Protein AF-A0A1M7JR08-F1 (afdb_monomer)

Structure (mmCIF, N/CA/C/O backbone):
data_AF-A0A1M7JR08-F1
#
_entry.id   AF-A0A1M7JR08-F1
#
loop_
_atom_site.group_PDB
_atom_site.id
_atom_site.type_symbol
_atom_site.label_atom_id
_atom_site.label_alt_id
_atom_site.label_comp_id
_atom_site.label_asym_id
_atom_site.label_entity_id
_atom_site.label_seq_id
_atom_site.pdbx_PDB_ins_code
_atom_site.Cartn_x
_atom_site.Cartn_y
_atom_site.Cartn_z
_atom_site.occupancy
_atom_site.B_iso_or_equiv
_atom_site.auth_seq_id
_atom_site.auth_comp_id
_atom_site.auth_asym_id
_atom_site.auth_atom_id
_atom_site.pdbx_PDB_model_num
ATOM 1 N N . MET A 1 1 ? -24.578 8.397 -0.062 1.00 63.78 1 MET A N 1
ATOM 2 C CA . MET A 1 1 ? -23.142 8.243 -0.372 1.00 63.78 1 MET A CA 1
ATOM 3 C C . MET A 1 1 ? -22.434 8.088 0.951 1.00 63.78 1 MET A C 1
ATOM 5 O O . MET A 1 1 ? -22.548 8.991 1.776 1.00 63.78 1 MET A O 1
ATOM 9 N N . ASP A 1 2 ? -21.808 6.943 1.195 1.00 79.62 2 ASP A N 1
ATOM 10 C CA . ASP A 1 2 ? -21.110 6.742 2.460 1.00 79.62 2 ASP A CA 1
ATOM 11 C C . ASP A 1 2 ? -19.934 7.709 2.545 1.00 79.62 2 ASP A C 1
ATOM 13 O O . ASP A 1 2 ? -19.190 7.918 1.583 1.00 79.62 2 ASP A O 1
ATOM 17 N N . LYS A 1 3 ? -19.817 8.371 3.693 1.00 86.75 3 LYS A N 1
ATOM 18 C CA . L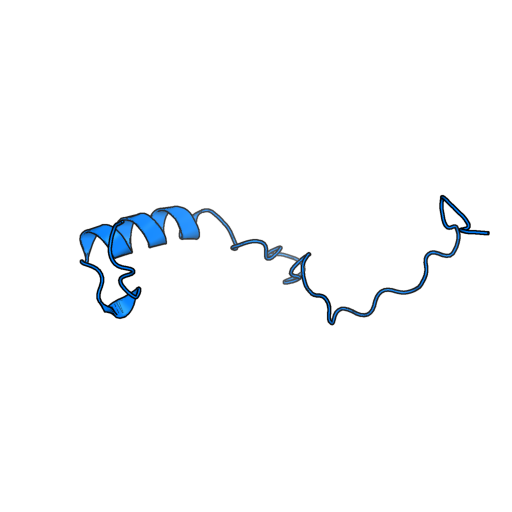YS A 1 3 ? -18.777 9.366 3.926 1.00 86.75 3 L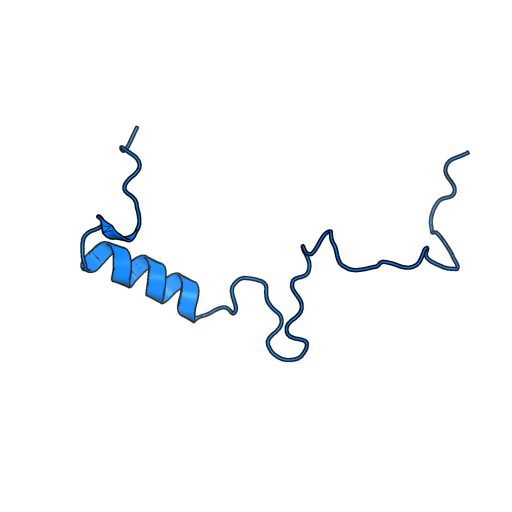YS A CA 1
ATOM 19 C C . LYS A 1 3 ? -17.428 8.653 3.887 1.00 86.75 3 LYS A C 1
ATOM 21 O O . LYS A 1 3 ? -17.256 7.634 4.549 1.00 86.75 3 LYS A O 1
ATOM 26 N N . PHE A 1 4 ? -16.470 9.183 3.133 1.00 90.25 4 PHE A N 1
ATOM 27 C CA . PHE A 1 4 ? -15.126 8.616 3.117 1.00 90.25 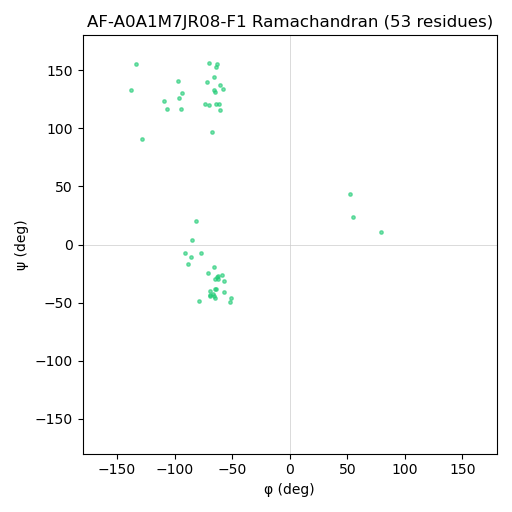4 PHE A CA 1
ATOM 28 C C . PHE A 1 4 ? -14.514 8.688 4.522 1.00 90.25 4 PHE A C 1
ATOM 30 O O . PHE A 1 4 ? -14.375 9.770 5.099 1.00 90.25 4 PHE A O 1
ATOM 37 N N . VAL A 1 5 ? -14.146 7.528 5.065 1.00 89.81 5 VAL A N 1
ATOM 38 C CA . VAL A 1 5 ? -13.436 7.405 6.339 1.00 89.81 5 VAL A CA 1
ATOM 39 C C . VAL A 1 5 ? -12.010 6.966 6.037 1.00 89.81 5 VAL A C 1
ATOM 41 O O . VAL A 1 5 ? -11.784 5.945 5.390 1.00 89.81 5 VAL A O 1
ATOM 44 N N . SER A 1 6 ? -11.035 7.747 6.502 1.00 94.56 6 SER A N 1
ATOM 45 C CA . SER A 1 6 ? -9.625 7.390 6.362 1.00 94.56 6 SER A CA 1
ATOM 46 C C . SER A 1 6 ? -9.304 6.120 7.148 1.00 94.56 6 SER A C 1
ATOM 48 O O . SER A 1 6 ? -9.937 5.838 8.168 1.00 94.56 6 SER A O 1
ATOM 50 N N . TYR A 1 7 ? -8.286 5.376 6.702 1.00 92.94 7 TYR A N 1
ATOM 51 C CA . TYR A 1 7 ? -7.946 4.080 7.290 1.00 92.94 7 TYR A CA 1
ATOM 52 C C . TYR A 1 7 ? -7.810 4.149 8.814 1.00 92.94 7 TYR A C 1
ATOM 54 O O . TYR A 1 7 ? -8.423 3.356 9.522 1.00 92.94 7 TYR A O 1
ATOM 62 N N . ASP A 1 8 ? -7.111 5.161 9.328 1.00 94.50 8 ASP A N 1
ATOM 63 C CA . ASP A 1 8 ? -6.853 5.330 10.761 1.00 94.50 8 ASP A CA 1
ATOM 64 C C . ASP A 1 8 ? -8.119 5.522 11.596 1.00 94.50 8 ASP A C 1
ATOM 66 O O . ASP A 1 8 ? -8.164 5.079 12.745 1.00 94.50 8 ASP A O 1
ATOM 70 N N . LYS A 1 9 ? -9.159 6.112 11.002 1.00 94.88 9 LYS A N 1
ATOM 71 C CA . LYS A 1 9 ? -10.434 6.416 11.657 1.00 94.88 9 LYS A CA 1
ATOM 72 C C . LYS A 1 9 ? -11.462 5.289 11.534 1.00 94.88 9 LYS A C 1
ATOM 74 O O . LYS A 1 9 ? -12.514 5.373 12.159 1.00 94.88 9 LYS A O 1
ATOM 79 N N . MET A 1 10 ? -11.178 4.242 10.758 1.00 93.69 10 MET A N 1
ATOM 80 C CA . MET A 1 10 ? -12.074 3.089 10.647 1.00 93.69 10 MET A CA 1
ATOM 81 C C . MET A 1 10 ? -12.105 2.256 11.928 1.00 93.69 10 MET A C 1
ATOM 83 O O . MET A 1 10 ? -11.134 2.201 12.697 1.00 93.69 10 MET A O 1
ATOM 87 N N . SER A 1 11 ? -13.203 1.524 12.112 1.00 94.75 11 SER A N 1
ATOM 88 C CA . SER A 1 11 ? -13.319 0.559 13.198 1.00 94.75 11 SER A CA 1
ATOM 89 C C . SER A 1 11 ? -12.287 -0.567 13.055 1.00 94.75 11 SER A C 1
ATOM 91 O O . SER A 1 11 ? -11.844 -0.927 11.960 1.00 94.75 11 SER A O 1
ATOM 93 N N . LYS A 1 12 ? -11.929 -1.202 14.177 1.00 95.44 12 LYS A N 1
ATOM 94 C CA . LYS A 1 12 ? -10.990 -2.338 14.182 1.00 95.44 12 LYS A CA 1
ATOM 95 C C . LYS A 1 12 ? -11.462 -3.495 13.284 1.00 95.44 12 LYS A C 1
ATOM 97 O O . LYS A 1 12 ? -10.638 -4.196 12.698 1.00 95.44 12 LYS A O 1
ATOM 102 N N . LYS A 1 13 ? -12.781 -3.684 13.157 1.00 95.44 13 LYS A N 1
ATOM 103 C CA . LYS A 1 13 ? -13.392 -4.735 12.329 1.00 95.44 13 LYS A CA 1
ATOM 104 C C . LYS A 1 13 ? -13.187 -4.475 10.835 1.00 95.44 13 LYS A C 1
ATOM 106 O O . LYS A 1 13 ? -12.816 -5.393 10.106 1.00 95.44 13 LYS A O 1
ATOM 111 N N . GLU A 1 14 ? -13.382 -3.239 10.389 1.00 93.12 14 GLU A N 1
ATOM 112 C CA . GLU A 1 14 ? -13.203 -2.846 8.985 1.00 93.12 14 GLU A CA 1
ATOM 113 C C . GLU A 1 14 ? 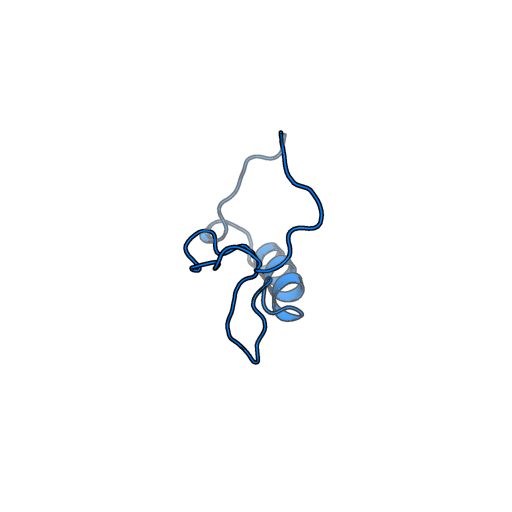-11.734 -2.886 8.570 1.00 93.12 14 GLU A C 1
ATOM 115 O O . GLU A 1 14 ? -11.412 -3.467 7.532 1.00 93.12 14 GLU A O 1
ATOM 120 N N . LYS A 1 15 ? -10.835 -2.381 9.429 1.00 95.19 15 LYS A N 1
ATOM 121 C CA . LYS A 1 15 ? -9.379 -2.508 9.243 1.00 95.19 15 LYS A CA 1
ATOM 122 C C . LYS A 1 15 ? -8.979 -3.964 9.014 1.00 95.19 15 LYS A C 1
ATOM 124 O O . LYS A 1 15 ? -8.359 -4.282 8.005 1.00 95.19 15 LYS A O 1
ATOM 129 N N . LYS A 1 16 ? -9.453 -4.878 9.875 1.00 94.75 16 LYS A N 1
ATOM 130 C CA . LYS A 1 16 ? -9.170 -6.318 9.756 1.00 94.75 16 LYS A CA 1
ATOM 131 C C . LYS A 1 16 ? -9.601 -6.897 8.404 1.00 94.75 16 LYS A C 1
ATOM 133 O O . LYS A 1 16 ? -8.855 -7.704 7.855 1.00 94.75 16 LYS A O 1
ATOM 138 N N . LYS A 1 17 ? -10.771 -6.500 7.884 1.00 92.94 17 LYS A N 1
ATOM 139 C CA . LYS A 1 17 ? -11.298 -6.960 6.586 1.00 92.94 17 LYS A CA 1
ATOM 140 C C . LYS A 1 17 ? -10.428 -6.478 5.421 1.00 92.94 17 LYS A C 1
ATOM 142 O O . LYS A 1 17 ? -10.111 -7.260 4.525 1.00 92.94 17 LYS A O 1
ATOM 147 N N . ILE A 1 18 ? -10.024 -5.209 5.446 1.00 91.00 18 ILE A N 1
ATOM 148 C CA . ILE A 1 18 ? -9.140 -4.630 4.426 1.00 91.00 18 ILE A CA 1
ATOM 149 C C . ILE A 1 18 ? -7.764 -5.295 4.476 1.00 91.00 18 ILE A C 1
ATOM 151 O O . ILE A 1 18 ? -7.249 -5.720 3.445 1.00 91.00 18 ILE A O 1
ATOM 155 N N . ASP A 1 19 ? -7.198 -5.46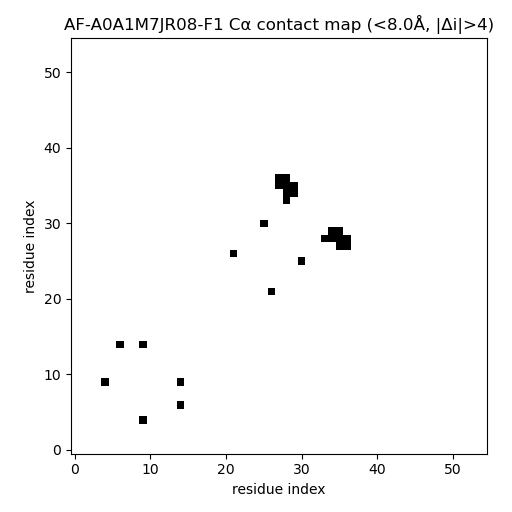3 5.668 1.00 91.38 19 ASP A N 1
ATOM 156 C CA . ASP A 1 19 ? -5.891 -6.091 5.833 1.00 91.38 19 ASP A CA 1
ATOM 157 C C . ASP A 1 19 ? -5.901 -7.563 5.420 1.00 91.38 19 ASP A C 1
ATOM 159 O O . ASP A 1 19 ? -4.935 -8.033 4.825 1.00 91.38 19 ASP A O 1
ATOM 163 N N . SER A 1 20 ? -6.976 -8.309 5.707 1.00 91.94 20 SER A N 1
ATOM 164 C CA . S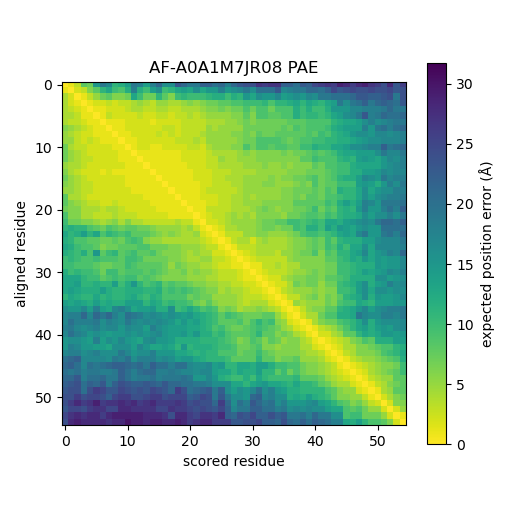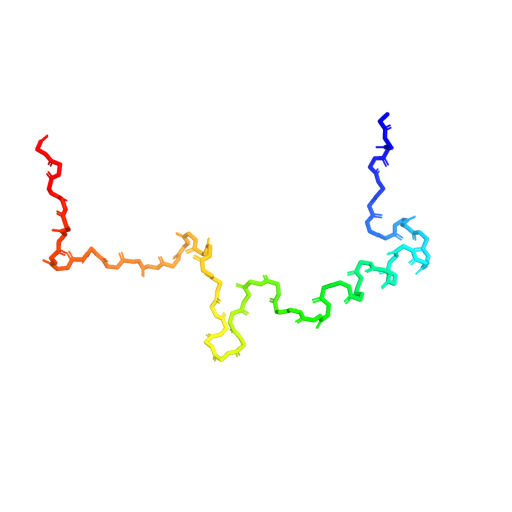ER A 1 20 ? -7.092 -9.696 5.242 1.00 91.94 20 SER A CA 1
ATOM 165 C C . SER A 1 20 ? -7.149 -9.793 3.725 1.00 91.94 20 SER A C 1
ATOM 167 O O . SER A 1 20 ? -6.523 -10.688 3.170 1.00 91.94 20 SER A O 1
ATOM 169 N N . ALA A 1 21 ? -7.842 -8.863 3.063 1.00 87.62 21 ALA A N 1
ATOM 170 C CA . ALA A 1 21 ? -7.880 -8.816 1.606 1.00 87.62 21 ALA A CA 1
ATOM 171 C C . ALA A 1 21 ? -6.500 -8.474 1.018 1.00 87.62 21 ALA A C 1
ATOM 173 O O . ALA A 1 21 ? -6.057 -9.117 0.071 1.00 87.62 21 ALA A O 1
ATOM 174 N N . LYS A 1 22 ? -5.785 -7.512 1.618 1.00 86.50 22 LYS A N 1
ATOM 175 C CA . LYS A 1 22 ? -4.453 -7.093 1.156 1.00 86.50 22 LYS A CA 1
ATOM 176 C C . LYS A 1 22 ? -3.383 -8.161 1.375 1.00 86.50 22 LYS A C 1
ATOM 178 O O . LYS A 1 22 ? -2.563 -8.363 0.492 1.00 86.50 22 LYS A O 1
ATOM 183 N N . ARG A 1 23 ? -3.398 -8.867 2.514 1.00 85.06 23 ARG A N 1
ATOM 184 C CA . ARG A 1 23 ? -2.348 -9.829 2.912 1.00 85.06 23 ARG A CA 1
ATOM 185 C C . ARG A 1 23 ? -2.128 -10.986 1.939 1.00 85.06 23 ARG A C 1
ATOM 187 O O . ARG A 1 23 ? -1.031 -11.525 1.910 1.00 85.06 23 ARG A O 1
ATOM 194 N N . SER A 1 24 ? -3.140 -11.374 1.165 1.00 80.75 24 SER A N 1
ATOM 195 C CA . SER A 1 24 ? -3.007 -12.471 0.198 1.00 80.75 24 SER A CA 1
ATOM 196 C C . SER A 1 24 ? -2.259 -12.073 -1.079 1.00 80.75 24 SER A C 1
ATOM 198 O O . SER A 1 24 ? -2.003 -12.928 -1.923 1.00 80.75 24 SER A O 1
ATOM 200 N N . SER A 1 25 ? -1.941 -10.791 -1.253 1.00 82.00 25 SER A N 1
ATOM 201 C CA . SER A 1 25 ? -1.263 -10.282 -2.437 1.00 82.00 25 SER A CA 1
ATOM 202 C C . SER A 1 25 ? -0.123 -9.358 -2.036 1.00 82.00 25 SER A C 1
ATOM 204 O O . SER A 1 25 ? -0.165 -8.699 -1.000 1.00 82.00 25 SER A O 1
ATOM 206 N N . TRP A 1 26 ? 0.868 -9.228 -2.904 1.00 82.25 26 TRP A N 1
ATOM 207 C CA . TRP A 1 26 ? 1.897 -8.204 -2.756 1.00 82.25 26 TRP A CA 1
ATOM 208 C C . TRP A 1 26 ? 1.448 -6.823 -3.275 1.00 82.25 26 TRP A C 1
ATOM 210 O O . TRP A 1 26 ? 2.275 -5.962 -3.550 1.00 82.25 26 TRP A O 1
ATOM 220 N N . ASN A 1 27 ? 0.133 -6.585 -3.401 1.00 81.31 27 ASN A N 1
ATOM 221 C CA . ASN A 1 27 ? -0.458 -5.335 -3.897 1.00 81.31 27 ASN A CA 1
ATOM 222 C C . ASN A 1 27 ? 0.114 -4.877 -5.257 1.00 81.31 27 ASN A C 1
ATOM 224 O O . ASN A 1 27 ? 0.403 -3.697 -5.443 1.00 81.31 27 ASN A O 1
ATOM 228 N N . GLY A 1 28 ? 0.288 -5.807 -6.203 1.00 80.38 28 GLY A N 1
ATOM 229 C CA . GLY A 1 28 ? 0.817 -5.501 -7.541 1.00 80.38 28 GLY A CA 1
ATOM 230 C C . GLY A 1 28 ? 2.339 -5.329 -7.604 1.00 80.38 28 GLY A C 1
ATOM 231 O O . GLY A 1 28 ? 2.858 -4.873 -8.619 1.00 80.38 28 GLY A O 1
ATOM 232 N N . VAL A 1 29 ? 3.046 -5.680 -6.527 1.00 83.94 29 VAL A N 1
ATOM 233 C CA . VAL A 1 29 ? 4.501 -5.848 -6.521 1.00 83.94 29 VAL A CA 1
ATOM 234 C C . VAL A 1 29 ? 4.803 -7.321 -6.784 1.00 83.94 29 VAL A C 1
ATOM 236 O O . VAL A 1 29 ? 4.249 -8.198 -6.122 1.00 83.94 29 VAL A O 1
ATOM 239 N N . ASP A 1 30 ? 5.697 -7.614 -7.718 1.00 81.50 30 ASP A N 1
ATOM 240 C CA . ASP A 1 30 ? 6.258 -8.959 -7.828 1.00 81.50 30 ASP A CA 1
ATOM 241 C C . ASP A 1 30 ? 7.255 -9.183 -6.670 1.00 81.50 30 ASP A C 1
ATOM 243 O O . ASP A 1 30 ? 8.223 -8.429 -6.553 1.00 81.50 30 ASP A O 1
ATOM 247 N N . PRO A 1 31 ? 7.064 -10.187 -5.794 1.00 81.00 31 PRO A N 1
ATOM 248 C CA . PRO A 1 31 ? 7.949 -10.420 -4.654 1.00 81.00 31 PRO A CA 1
ATOM 249 C C . PRO A 1 31 ? 9.388 -10.781 -5.041 1.00 81.00 31 PRO A C 1
ATOM 251 O O . PRO A 1 31 ? 10.305 -10.502 -4.265 1.00 81.00 31 PRO A O 1
ATOM 254 N N . ALA A 1 32 ? 9.603 -11.394 -6.208 1.00 84.94 32 ALA A N 1
ATOM 255 C CA . ALA A 1 32 ? 10.930 -11.812 -6.647 1.00 84.94 32 ALA A CA 1
ATOM 256 C C . ALA A 1 32 ? 11.727 -10.623 -7.190 1.00 84.94 32 ALA A C 1
ATOM 258 O O . ALA A 1 32 ? 12.868 -10.391 -6.792 1.00 84.94 32 ALA A O 1
ATOM 259 N N . THR A 1 33 ? 11.111 -9.839 -8.076 1.00 81.31 33 THR A N 1
ATOM 260 C CA . THR A 1 33 ? 11.779 -8.700 -8.717 1.00 81.31 33 THR A CA 1
ATOM 261 C C . THR A 1 33 ? 11.647 -7.403 -7.920 1.00 81.31 33 THR A C 1
ATOM 263 O O . THR A 1 33 ? 12.420 -6.471 -8.139 1.00 81.31 33 THR A O 1
ATOM 266 N N . LYS A 1 34 ? 10.705 -7.341 -6.968 1.00 79.75 34 LYS A N 1
ATOM 267 C CA . LYS A 1 34 ? 10.278 -6.137 -6.228 1.00 79.75 34 LYS A CA 1
ATOM 268 C C . LYS A 1 34 ? 9.835 -5.000 -7.141 1.00 79.75 34 LYS A C 1
ATOM 270 O O . LYS A 1 34 ? 9.883 -3.831 -6.757 1.00 79.75 34 LYS A O 1
ATOM 275 N N . VAL A 1 35 ? 9.418 -5.335 -8.357 1.00 76.38 35 VAL A N 1
ATOM 276 C CA . VAL A 1 35 ? 8.998 -4.349 -9.339 1.00 76.38 35 VAL A CA 1
ATOM 277 C C . VAL A 1 35 ? 7.486 -4.213 -9.335 1.00 76.38 35 VAL A C 1
ATOM 279 O O . VAL A 1 35 ? 6.758 -5.195 -9.223 1.00 76.38 35 VAL A O 1
ATOM 282 N N . VAL A 1 36 ? 7.035 -2.968 -9.476 1.00 80.00 36 VAL A N 1
ATOM 283 C CA . VAL A 1 36 ? 5.638 -2.627 -9.728 1.00 80.00 36 VAL A CA 1
ATOM 284 C C . VAL A 1 36 ? 5.447 -2.428 -11.227 1.00 80.00 36 VAL A C 1
ATOM 286 O O . VAL A 1 36 ? 6.132 -1.603 -11.836 1.00 80.00 36 VAL A O 1
ATOM 289 N N .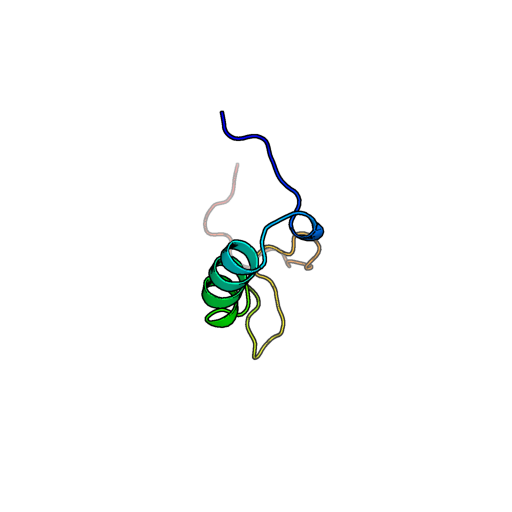 ASP A 1 37 ? 4.489 -3.132 -11.823 1.00 70.75 37 ASP A N 1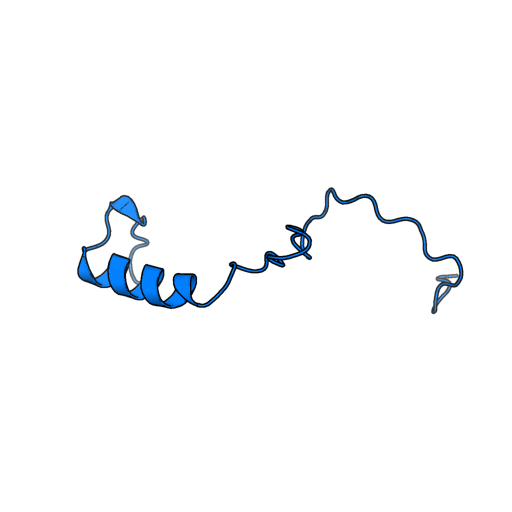
ATOM 290 C CA . ASP A 1 37 ? 4.219 -3.045 -13.266 1.00 70.75 37 ASP A CA 1
ATOM 291 C C . ASP A 1 37 ? 3.772 -1.643 -13.709 1.00 70.75 37 ASP A C 1
ATOM 293 O O . ASP A 1 37 ? 4.020 -1.212 -14.839 1.00 70.75 37 ASP A O 1
ATOM 297 N N . THR A 1 38 ? 3.158 -0.886 -12.798 1.00 72.69 38 THR A N 1
ATOM 298 C CA . THR A 1 38 ? 2.668 0.473 -13.047 1.00 72.69 38 THR A CA 1
ATOM 299 C C . THR A 1 38 ? 3.731 1.556 -12.877 1.00 72.69 38 THR A C 1
ATOM 301 O O . THR A 1 38 ? 3.388 2.740 -12.939 1.00 72.69 38 THR A O 1
ATOM 304 N N . ASP A 1 39 ? 4.994 1.210 -12.610 1.00 72.94 39 ASP A N 1
ATOM 305 C CA . ASP A 1 39 ? 6.030 2.217 -12.389 1.00 72.94 39 ASP A CA 1
ATOM 306 C C . ASP A 1 39 ? 6.333 2.991 -13.683 1.00 72.94 39 ASP A C 1
ATOM 308 O O . ASP A 1 39 ? 7.102 2.569 -14.550 1.00 72.94 39 ASP A O 1
ATOM 312 N N . LYS A 1 40 ? 5.706 4.166 -13.805 1.00 69.38 40 LYS A N 1
ATOM 313 C CA . LYS A 1 40 ? 5.881 5.099 -14.925 1.00 69.38 40 LYS A CA 1
ATOM 314 C C . LYS A 1 40 ? 7.290 5.690 -14.983 1.00 69.38 40 LYS A C 1
ATOM 316 O O . LYS A 1 40 ? 7.675 6.200 -16.030 1.00 69.38 40 LYS A O 1
ATOM 321 N N . ARG A 1 41 ? 8.046 5.653 -13.878 1.00 74.75 41 ARG A N 1
ATOM 322 C CA . ARG A 1 41 ? 9.433 6.143 -13.817 1.00 74.75 41 ARG A CA 1
ATOM 323 C C . ARG A 1 41 ? 10.435 5.081 -14.247 1.00 74.75 41 ARG A C 1
ATOM 325 O O . ARG A 1 41 ? 11.603 5.405 -14.459 1.00 74.75 41 ARG A O 1
ATOM 332 N N . ARG A 1 42 ? 10.000 3.828 -14.396 1.00 75.44 42 ARG A N 1
ATOM 333 C CA . ARG A 1 42 ? 10.862 2.758 -14.877 1.00 75.44 42 ARG A CA 1
ATOM 334 C C . ARG A 1 42 ? 11.288 3.069 -16.303 1.00 75.44 42 ARG A C 1
ATOM 336 O O . ARG A 1 42 ? 10.458 3.199 -17.201 1.00 75.44 42 ARG A O 1
ATOM 343 N N . TYR A 1 43 ? 12.595 3.171 -16.507 1.00 76.69 43 TYR A N 1
ATOM 344 C CA . TYR A 1 43 ? 13.159 3.381 -17.830 1.00 76.69 43 TYR A CA 1
ATOM 345 C C . TYR A 1 43 ? 12.782 2.212 -18.750 1.00 76.69 43 TYR A C 1
ATOM 347 O O . TYR A 1 43 ? 13.172 1.068 -18.511 1.00 76.69 43 TYR A O 1
ATOM 355 N N . LYS A 1 44 ? 12.008 2.502 -19.801 1.00 76.12 44 LYS A N 1
ATOM 356 C CA . LYS A 1 44 ? 11.649 1.546 -20.854 1.00 76.12 44 LYS A CA 1
ATOM 357 C C . LYS A 1 44 ? 12.439 1.909 -22.104 1.00 76.12 44 LYS A C 1
ATOM 359 O O . LYS A 1 44 ? 12.269 2.995 -22.655 1.00 76.12 44 LYS A O 1
ATOM 364 N N . ARG A 1 45 ? 13.322 1.013 -22.551 1.00 77.19 45 ARG A N 1
ATOM 365 C CA . ARG A 1 45 ? 13.972 1.174 -23.859 1.00 77.19 45 ARG A CA 1
ATOM 366 C C . ARG A 1 45 ? 12.908 1.052 -24.947 1.00 77.19 45 ARG A C 1
ATOM 368 O O . ARG A 1 45 ? 11.990 0.245 -24.806 1.00 77.19 45 ARG A O 1
ATOM 375 N N . LYS A 1 46 ? 13.044 1.821 -26.032 1.00 79.56 46 LYS A N 1
ATOM 376 C CA . LYS A 1 46 ? 12.204 1.612 -27.215 1.00 79.56 46 LYS A CA 1
ATOM 377 C C . LYS A 1 46 ? 12.403 0.170 -27.713 1.00 79.56 46 LYS A C 1
ATOM 379 O O . LYS A 1 46 ? 13.556 -0.274 -27.770 1.00 79.56 46 LYS A O 1
ATOM 384 N N . PRO A 1 47 ? 11.324 -0.566 -28.024 1.00 79.50 47 PRO A N 1
ATOM 385 C CA . PRO A 1 47 ? 11.444 -1.914 -28.560 1.00 79.50 47 PRO A CA 1
ATOM 386 C C . PRO A 1 47 ? 12.221 -1.867 -29.879 1.00 79.50 47 PRO A C 1
ATOM 388 O O . PRO A 1 47 ? 12.003 -0.979 -30.700 1.00 79.50 47 PRO A O 1
ATOM 391 N N . LYS A 1 48 ? 13.148 -2.813 -30.074 1.00 78.75 48 LYS A N 1
ATOM 392 C CA . LYS A 1 48 ? 13.962 -2.892 -31.300 1.00 78.75 48 LYS A CA 1
ATOM 393 C C . LYS A 1 48 ? 13.107 -3.205 -32.537 1.00 78.75 48 LYS A C 1
ATOM 395 O O . LYS A 1 48 ? 13.449 -2.776 -33.632 1.00 78.75 48 LYS A O 1
ATOM 400 N N . HIS A 1 49 ? 12.006 -3.925 -32.339 1.00 84.38 49 HIS A N 1
ATOM 401 C CA . HIS A 1 49 ? 11.042 -4.302 -33.368 1.00 84.38 49 HIS A CA 1
ATOM 402 C C . HIS A 1 49 ? 9.641 -3.897 -32.883 1.00 84.38 49 HIS A C 1
ATOM 404 O O . HIS A 1 49 ? 9.038 -4.649 -32.118 1.00 84.38 49 HIS A O 1
ATOM 410 N N . PRO A 1 50 ? 9.163 -2.680 -33.197 1.00 80.12 50 PRO A N 1
ATOM 411 C CA . PRO A 1 50 ? 7.798 -2.278 -32.870 1.00 80.12 50 PRO A CA 1
ATOM 412 C C . PRO A 1 50 ? 6.795 -3.007 -33.780 1.00 80.12 50 PRO A C 1
ATOM 414 O O . PRO A 1 50 ? 7.049 -3.173 -34.969 1.00 80.12 50 PRO A O 1
ATOM 417 N N . GLU A 1 51 ? 5.667 -3.449 -33.217 1.00 78.12 51 GLU A N 1
ATOM 418 C CA . GLU A 1 51 ? 4.596 -4.151 -33.953 1.00 78.12 51 GLU A CA 1
ATOM 419 C C . GLU A 1 51 ? 3.821 -3.224 -34.901 1.00 78.12 51 GLU A C 1
ATOM 421 O O . GLU A 1 51 ? 3.280 -3.677 -35.906 1.00 78.12 51 GLU A O 1
ATOM 426 N N . SER A 1 52 ? 3.812 -1.921 -34.618 1.00 75.12 52 SER A N 1
ATOM 427 C CA . SER A 1 52 ? 3.232 -0.895 -35.478 1.00 75.12 52 SER A CA 1
ATOM 428 C C . SER A 1 52 ? 4.150 0.321 -35.532 1.00 75.12 52 SER A C 1
ATOM 430 O O . SER A 1 52 ? 4.616 0.814 -34.501 1.00 75.12 52 SER A O 1
ATOM 432 N N . PHE A 1 53 ? 4.394 0.813 -36.740 1.00 73.56 53 PHE A N 1
ATOM 433 C CA . PHE A 1 53 ? 4.967 2.131 -36.970 1.00 73.56 53 PHE A CA 1
ATOM 434 C C . PHE A 1 53 ? 3.781 3.074 -37.178 1.00 73.56 53 PHE A C 1
ATOM 436 O O . PHE A 1 53 ? 2.989 2.851 -38.088 1.00 73.56 53 PHE A O 1
ATOM 443 N N . GLU A 1 54 ? 3.600 4.055 -36.295 1.00 67.62 54 GLU A N 1
ATOM 444 C CA . GLU A 1 54 ? 2.710 5.177 -36.606 1.00 67.62 54 GLU A CA 1
ATOM 445 C C . GLU A 1 54 ? 3.411 6.010 -37.689 1.00 67.62 54 GLU A C 1
ATOM 447 O O . GLU A 1 54 ? 4.561 6.415 -37.492 1.00 67.62 54 GLU A O 1
ATOM 452 N N . GLU A 1 55 ? 2.752 6.147 -38.844 1.00 56.00 55 GLU A N 1
ATOM 453 C CA . GLU A 1 55 ? 3.180 6.958 -39.995 1.00 56.00 55 GLU A CA 1
ATOM 454 C C . GLU A 1 55 ? 2.890 8.446 -39.761 1.00 56.00 55 GLU A C 1
ATOM 456 O O . GLU A 1 55 ? 1.774 8.765 -39.283 1.00 56.00 55 GLU A O 1
#

Organism: Ruminococcus flavefaciens (NCBI:txid1265)

Radius of gyration: 19.32 Å; Cα contacts (8 Å, |Δi|>4): 13; chains: 1; bounding box: 37×22×54 Å

Secondary structure (DSSP, 8-state):
-PPP--GGGS-HHHHHHHHHHHHTS-TTB-TTT--BTT-TTS--PPPSS-S----

Foldseek 3Di:
DDDDDDLVRDDPVVVVVVCVVCVVDPNQQDPVVRDHPPPPVPDDDDDPDDPDDDD

Sequence (55 aa):
MDKFVSYDKMSKKEKKKIDSAKRSSWNGVDPATKVVDTDKRRYKRKPKHPESFEE

Solvent-accessible surface area (backbone atoms only — not comparable to full-atom values): 3894 Å² total; per-residue (Å²): 130,85,76,89,69,56,77,91,77,46,54,74,68,58,50,51,55,54,49,59,63,46,68,81,49,66,81,70,35,41,84,87,79,67,44,49,86,81,50,82,82,58,86,73,77,80,66,94,75,66,96,68,81,88,128

Mean predicted aligned error: 10.17 Å

pLDDT: mean 82.73, std 8.92, range [56.0, 95.44]